Protein AF-A0A947W9F7-F1 (afdb_monomer_lite)

Foldseek 3Di:
DAEDEDEPPDPPCVVVVVVVHPYYHYDYPDPPCPLVVVLCCLQVCLVVVVDQEAEDEDQDLVSLVSLLCSCVPRVHFYEYEFEQEDDDPVDDGGDRNPNVVVSGDHYDYDYPVNCVVVDDD

Structure (mmCIF, N/CA/C/O backbone):
data_AF-A0A947W9F7-F1
#
_entry.id   AF-A0A947W9F7-F1
#
loop_
_atom_site.group_PDB
_atom_site.id
_atom_site.type_symbol
_atom_site.label_atom_id
_atom_site.label_alt_id
_atom_site.label_comp_id
_atom_site.label_asym_id
_atom_site.label_entity_id
_atom_site.label_seq_id
_atom_site.pdbx_PDB_ins_code
_atom_site.Cartn_x
_atom_site.Cartn_y
_atom_site.Cartn_z
_atom_site.occupancy
_atom_site.B_iso_or_equiv
_atom_site.auth_seq_id
_atom_site.auth_comp_id
_atom_site.auth_asym_id
_atom_site.auth_atom_id
_atom_site.pdbx_PDB_model_num
ATOM 1 N N . MET A 1 1 ? 10.934 6.410 -45.570 1.00 63.56 1 MET A N 1
ATOM 2 C CA . MET A 1 1 ? 11.101 6.889 -44.189 1.00 63.56 1 MET A CA 1
ATOM 3 C C . MET A 1 1 ? 10.835 5.729 -43.240 1.00 63.56 1 MET A C 1
ATOM 5 O O . MET A 1 1 ? 9.703 5.254 -43.196 1.00 63.56 1 MET A O 1
ATOM 9 N N . ARG A 1 2 ? 11.866 5.188 -42.583 1.00 72.31 2 ARG A N 1
ATOM 10 C CA . ARG A 1 2 ? 11.749 4.082 -41.616 1.00 72.31 2 ARG A CA 1
ATOM 11 C C . ARG A 1 2 ? 11.596 4.658 -40.214 1.00 72.31 2 ARG A C 1
ATOM 13 O O . ARG A 1 2 ? 12.505 5.312 -39.713 1.00 72.31 2 ARG A O 1
ATOM 20 N N . LYS A 1 3 ? 10.439 4.410 -39.606 1.00 77.06 3 LYS A N 1
ATOM 21 C CA . LYS A 1 3 ? 10.071 4.897 -38.278 1.00 77.06 3 LYS A CA 1
ATOM 22 C C . LYS A 1 3 ? 10.019 3.727 -37.310 1.00 77.06 3 LYS A C 1
ATOM 24 O O . LYS A 1 3 ? 9.385 2.718 -37.615 1.00 77.06 3 LYS A O 1
ATOM 29 N N . ILE A 1 4 ? 10.651 3.872 -36.151 1.00 81.31 4 ILE A N 1
ATOM 30 C CA . ILE A 1 4 ? 10.575 2.888 -35.069 1.00 81.31 4 ILE A CA 1
ATOM 31 C C . ILE A 1 4 ? 10.030 3.547 -33.806 1.00 81.31 4 ILE A C 1
ATOM 33 O O . ILE A 1 4 ? 10.293 4.719 -33.528 1.00 81.31 4 ILE A O 1
ATOM 37 N N . LYS A 1 5 ? 9.248 2.784 -33.049 1.00 79.00 5 LYS A N 1
ATOM 38 C CA . LYS A 1 5 ? 8.673 3.209 -31.780 1.00 79.00 5 LYS A CA 1
ATOM 39 C C . LYS A 1 5 ? 9.339 2.423 -30.661 1.00 79.00 5 LYS A C 1
ATOM 41 O O . LYS A 1 5 ? 9.376 1.199 -30.727 1.00 79.00 5 LYS A O 1
ATOM 46 N N . ILE A 1 6 ? 9.874 3.133 -29.679 1.00 81.06 6 ILE A N 1
ATOM 47 C CA . ILE A 1 6 ? 10.622 2.566 -28.555 1.00 81.06 6 ILE A CA 1
ATOM 48 C C . ILE A 1 6 ? 9.998 3.016 -27.233 1.00 81.06 6 ILE A C 1
ATOM 50 O O . ILE A 1 6 ? 9.339 4.058 -27.188 1.00 81.06 6 ILE A O 1
ATOM 54 N N . ASP A 1 7 ? 10.217 2.246 -26.172 1.00 77.69 7 ASP A N 1
ATOM 55 C CA . ASP A 1 7 ? 9.759 2.552 -24.816 1.00 77.69 7 ASP A CA 1
ATOM 56 C C . ASP A 1 7 ? 10.913 2.510 -23.802 1.00 77.69 7 ASP A C 1
ATOM 58 O O . ASP A 1 7 ? 12.090 2.422 -24.159 1.00 77.69 7 ASP A O 1
ATOM 62 N N . ASP A 1 8 ? 10.546 2.612 -22.528 1.00 74.88 8 ASP A N 1
ATOM 63 C CA . ASP A 1 8 ? 11.371 2.563 -21.324 1.00 74.88 8 ASP A CA 1
ATOM 64 C C . ASP A 1 8 ? 12.392 1.408 -21.298 1.00 74.88 8 ASP A C 1
ATOM 66 O O . ASP A 1 8 ? 13.420 1.529 -20.636 1.00 74.88 8 ASP A O 1
ATOM 70 N N . ARG A 1 9 ? 12.120 0.299 -21.997 1.00 71.44 9 ARG A N 1
ATOM 71 C CA . ARG A 1 9 ? 12.911 -0.943 -21.960 1.00 71.44 9 ARG A CA 1
ATOM 72 C C . ARG A 1 9 ? 14.038 -0.973 -22.989 1.00 71.44 9 ARG A C 1
ATOM 74 O O . ARG A 1 9 ? 14.843 -1.900 -22.991 1.00 71.44 9 ARG A O 1
ATOM 81 N N . VAL A 1 10 ? 14.085 0.002 -23.895 1.00 75.19 10 VAL A N 1
ATOM 82 C CA . VAL A 1 10 ? 15.101 0.060 -24.949 1.00 75.19 10 VAL A CA 1
ATOM 83 C C . VAL A 1 10 ? 16.312 0.850 -24.455 1.00 75.19 10 VAL A C 1
ATOM 85 O O . VAL A 1 10 ? 16.351 2.081 -24.520 1.00 75.19 10 VAL A O 1
ATOM 88 N N . GLU A 1 11 ? 17.332 0.133 -23.992 1.00 64.94 11 GLU A N 1
ATOM 89 C CA . GLU A 1 11 ? 18.640 0.710 -23.674 1.00 64.94 11 GLU A CA 1
ATOM 90 C C . GLU A 1 11 ? 19.443 1.008 -24.954 1.00 64.94 11 GLU A C 1
ATOM 92 O O . GLU A 1 11 ? 19.275 0.363 -25.988 1.00 64.94 11 GLU A O 1
ATOM 97 N N . ASN A 1 12 ? 20.323 2.013 -24.911 1.00 70.69 12 ASN A N 1
ATOM 98 C CA . ASN A 1 12 ? 21.246 2.353 -26.007 1.00 70.69 12 ASN A CA 1
ATOM 99 C C . ASN A 1 12 ? 20.603 2.613 -27.387 1.00 70.69 12 ASN A C 1
ATOM 101 O O . ASN A 1 12 ? 21.246 2.446 -28.423 1.00 70.69 12 ASN A O 1
ATOM 105 N N . PHE A 1 13 ? 19.376 3.148 -27.426 1.00 70.25 13 PHE A N 1
ATOM 106 C CA . PHE A 1 13 ? 18.661 3.476 -28.673 1.00 70.25 13 PHE A CA 1
ATOM 107 C C . PHE A 1 13 ? 19.435 4.386 -29.652 1.00 70.25 13 PHE A C 1
ATOM 109 O O . PHE A 1 13 ? 19.101 4.445 -30.832 1.00 70.25 13 PHE A O 1
ATOM 116 N N . LYS A 1 14 ? 20.485 5.083 -29.194 1.00 67.69 14 LYS A N 1
ATOM 117 C CA . LYS A 1 14 ? 21.399 5.875 -30.038 1.00 67.69 14 LYS A CA 1
ATOM 118 C C . LYS A 1 14 ? 22.114 5.037 -31.105 1.00 67.69 14 LYS A C 1
ATOM 120 O O . LYS A 1 14 ? 22.489 5.580 -32.142 1.00 67.69 14 LYS A O 1
ATOM 125 N N . GLU A 1 15 ? 22.308 3.738 -30.878 1.00 72.75 15 GLU A N 1
ATOM 126 C CA . GLU A 1 15 ? 22.922 2.841 -31.865 1.00 72.75 15 GLU A CA 1
ATOM 127 C C . GLU A 1 15 ? 21.966 2.490 -33.012 1.00 72.75 15 GLU A C 1
ATOM 129 O O . GLU A 1 15 ? 22.417 2.260 -34.135 1.00 72.75 15 GLU A O 1
ATOM 134 N N . LEU A 1 16 ? 20.649 2.557 -32.775 1.00 70.38 16 LEU A N 1
ATOM 135 C CA . LEU A 1 16 ? 19.616 2.297 -33.785 1.00 70.38 16 LEU A CA 1
ATOM 136 C C . LEU A 1 16 ? 19.669 3.308 -34.940 1.00 70.38 16 LEU A C 1
ATOM 138 O O . LEU A 1 16 ? 19.351 2.963 -36.078 1.00 70.38 16 LEU A O 1
ATOM 142 N N . SER A 1 17 ? 20.164 4.524 -34.689 1.00 65.44 17 SER A N 1
ATOM 143 C CA . SER A 1 17 ? 20.384 5.539 -35.725 1.00 65.44 17 SER A CA 1
ATOM 144 C C . SER A 1 17 ? 21.369 5.082 -36.810 1.00 65.44 17 SER A C 1
ATOM 146 O O . SER A 1 17 ? 21.287 5.540 -37.948 1.00 65.44 17 SER A O 1
ATOM 148 N N . ARG A 1 18 ? 22.288 4.152 -36.500 1.00 71.75 18 ARG A N 1
ATOM 149 C CA . ARG A 1 18 ? 23.269 3.618 -37.464 1.00 71.75 18 ARG A CA 1
ATOM 150 C C . ARG A 1 18 ? 22.661 2.634 -38.470 1.00 71.75 18 ARG A C 1
ATOM 152 O O . ARG A 1 18 ? 23.313 2.303 -39.453 1.00 71.75 18 ARG A O 1
ATOM 159 N N . LEU A 1 19 ? 21.421 2.188 -38.257 1.00 75.38 19 LEU A N 1
ATOM 160 C CA . LEU A 1 19 ? 20.727 1.209 -39.104 1.00 75.38 19 LEU A CA 1
ATOM 161 C C . LEU A 1 19 ? 19.869 1.851 -40.213 1.00 75.38 19 LEU A C 1
ATOM 163 O O . LEU A 1 19 ? 19.058 1.169 -40.844 1.00 75.38 19 LEU A O 1
ATOM 167 N N . GLY A 1 20 ? 20.025 3.156 -40.462 1.00 74.62 20 GLY A N 1
ATOM 168 C CA . GLY A 1 20 ? 19.223 3.881 -41.456 1.00 74.62 20 GLY A CA 1
ATOM 1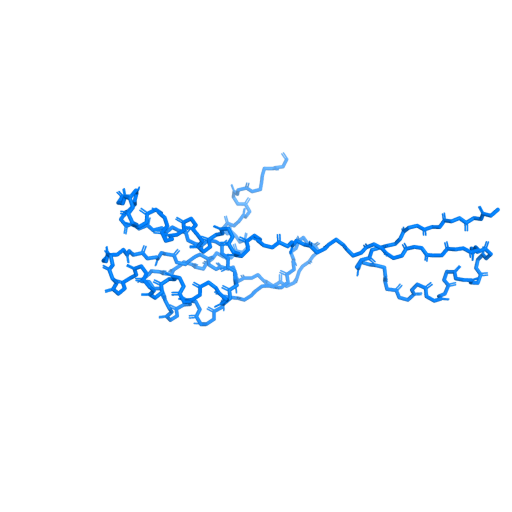69 C C . GLY A 1 20 ? 17.768 4.072 -41.017 1.00 74.62 20 GLY A C 1
ATOM 170 O O . GLY A 1 20 ? 16.850 3.964 -41.830 1.00 74.62 20 GLY A O 1
ATOM 171 N N . ILE A 1 21 ? 17.557 4.276 -39.714 1.00 79.19 21 ILE A N 1
ATOM 172 C CA . ILE A 1 21 ? 16.264 4.644 -39.135 1.00 79.19 21 ILE A CA 1
ATOM 173 C C . ILE A 1 21 ? 16.174 6.169 -39.145 1.00 79.19 21 ILE A C 1
ATOM 175 O O . ILE A 1 21 ? 16.993 6.846 -38.528 1.00 79.19 21 ILE A O 1
ATOM 179 N N . ASP A 1 22 ? 15.177 6.688 -39.855 1.00 76.62 22 ASP A N 1
ATOM 180 C CA . ASP A 1 22 ? 15.015 8.125 -40.097 1.00 76.62 22 ASP A CA 1
ATOM 181 C C . ASP A 1 22 ? 14.355 8.837 -38.906 1.00 76.62 22 ASP A C 1
ATOM 183 O O . ASP A 1 22 ? 14.564 10.028 -38.691 1.00 76.62 22 ASP A O 1
ATOM 187 N N . GLU A 1 23 ? 13.545 8.114 -38.123 1.00 77.38 23 GLU A N 1
ATOM 188 C CA . GLU A 1 23 ? 12.801 8.672 -36.995 1.00 77.38 23 GLU A CA 1
ATOM 189 C C . GLU A 1 23 ? 12.651 7.644 -35.861 1.00 77.38 23 GLU A C 1
ATOM 191 O O . GLU A 1 23 ? 12.126 6.542 -36.056 1.00 77.38 23 GLU A O 1
ATOM 196 N N . ILE A 1 24 ? 13.079 8.026 -34.654 1.00 77.56 24 ILE A N 1
ATOM 197 C CA . ILE A 1 24 ? 12.882 7.264 -33.416 1.00 77.56 24 ILE A CA 1
ATOM 198 C C . ILE A 1 24 ? 11.829 7.992 -32.578 1.00 77.56 24 ILE A C 1
ATOM 200 O O . ILE A 1 24 ? 12.055 9.116 -32.134 1.00 77.56 24 ILE A O 1
ATOM 204 N N . VAL A 1 25 ? 10.687 7.347 -32.335 1.00 76.94 25 VAL A N 1
ATOM 205 C CA . VAL A 1 25 ? 9.640 7.876 -31.450 1.00 76.94 25 VAL A CA 1
ATOM 206 C C . VAL A 1 25 ? 9.706 7.174 -30.106 1.00 76.94 25 VAL A C 1
ATOM 208 O O . VAL A 1 25 ? 9.411 5.985 -30.003 1.00 76.94 25 VAL A O 1
ATOM 211 N N . TYR A 1 26 ? 1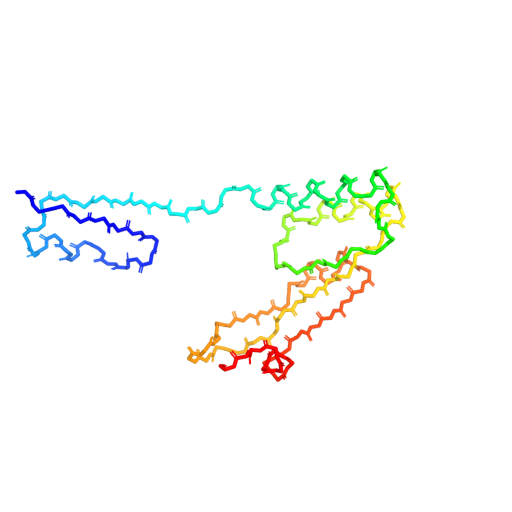0.065 7.931 -29.072 1.00 73.56 26 TYR A N 1
ATOM 212 C CA . TYR A 1 26 ? 10.061 7.466 -27.691 1.00 73.56 26 TYR A CA 1
ATOM 213 C C . TYR A 1 26 ? 8.670 7.644 -27.080 1.00 73.56 26 TYR A C 1
ATOM 215 O O . TYR A 1 26 ? 8.186 8.770 -26.943 1.00 73.56 26 TYR A O 1
ATOM 223 N N . GLN A 1 27 ? 8.021 6.540 -26.712 1.00 66.44 27 GLN A N 1
ATOM 224 C CA . GLN A 1 27 ? 6.784 6.564 -25.945 1.00 66.44 27 GLN A CA 1
ATOM 225 C C . GLN A 1 27 ? 7.029 5.941 -24.576 1.00 66.44 27 GLN A C 1
ATOM 227 O O . GLN A 1 27 ? 7.158 4.730 -24.453 1.00 66.44 27 GLN A O 1
ATOM 232 N N . ARG A 1 28 ? 7.039 6.785 -23.545 1.00 63.12 28 ARG A N 1
ATOM 233 C CA . ARG A 1 28 ? 7.126 6.335 -22.159 1.00 63.12 28 ARG A CA 1
ATOM 234 C C . ARG A 1 28 ? 5.770 5.816 -21.695 1.00 63.12 28 ARG A C 1
ATOM 236 O O . ARG A 1 28 ? 4.833 6.611 -21.563 1.00 63.12 28 ARG A O 1
ATOM 243 N N . SER A 1 29 ? 5.651 4.522 -21.427 1.00 60.78 29 SER A N 1
ATOM 244 C CA . SER A 1 29 ? 4.463 3.968 -20.774 1.00 60.78 29 SER A CA 1
ATOM 245 C C . SER A 1 29 ? 4.624 4.130 -19.268 1.00 60.78 29 SER A C 1
ATOM 247 O O . SER A 1 29 ? 5.055 3.222 -18.569 1.00 60.78 29 SER A O 1
ATOM 249 N N . ARG A 1 30 ? 4.316 5.323 -18.756 1.00 59.97 30 ARG A N 1
ATOM 250 C CA . ARG A 1 30 ? 4.237 5.541 -17.310 1.00 59.97 30 ARG A CA 1
ATOM 251 C C . ARG A 1 30 ? 2.827 5.178 -16.857 1.00 59.97 30 ARG A C 1
ATOM 253 O O . ARG A 1 30 ? 1.884 5.845 -17.285 1.00 59.97 30 ARG A O 1
ATOM 260 N N . GLU A 1 31 ? 2.679 4.182 -15.986 1.00 61.88 31 GLU A N 1
ATOM 261 C CA . GLU A 1 31 ? 1.468 4.069 -15.168 1.00 61.88 31 GLU A CA 1
ATOM 262 C C . GLU A 1 31 ? 1.313 5.383 -14.398 1.00 61.88 31 GLU A C 1
ATOM 264 O O . GLU A 1 31 ? 2.165 5.766 -13.595 1.00 61.88 31 GLU A O 1
ATOM 269 N N . LYS A 1 32 ? 0.278 6.154 -14.731 1.00 69.19 32 LYS A N 1
ATOM 270 C CA . LYS A 1 32 ? -0.027 7.420 -14.065 1.00 69.19 32 LYS A CA 1
ATOM 271 C C . LYS A 1 32 ? -1.229 7.205 -13.160 1.00 69.19 32 LYS A C 1
ATOM 273 O O . LYS A 1 32 ? -2.313 6.933 -13.663 1.00 69.19 32 LYS A O 1
ATOM 278 N N . GLY A 1 33 ? -1.041 7.419 -11.860 1.00 77.25 33 GLY A N 1
ATOM 279 C CA . GLY A 1 33 ? -2.131 7.613 -10.905 1.00 77.25 33 GLY A CA 1
ATOM 280 C C . GLY A 1 33 ? -2.706 6.348 -10.272 1.00 77.25 33 GLY A C 1
ATOM 281 O O . GLY A 1 33 ? -3.734 6.450 -9.613 1.00 77.25 33 GLY A O 1
ATOM 282 N N . ILE A 1 34 ? -2.092 5.175 -10.446 1.00 87.56 34 ILE A N 1
ATOM 283 C CA . ILE A 1 34 ? -2.547 3.949 -9.764 1.00 87.56 34 ILE A CA 1
ATOM 284 C C . ILE A 1 34 ? -2.295 4.043 -8.257 1.00 87.56 34 ILE A C 1
ATOM 286 O O . ILE A 1 34 ? -3.172 3.703 -7.472 1.00 87.56 34 ILE A O 1
ATOM 290 N N . ASP A 1 35 ? -1.145 4.581 -7.861 1.00 90.00 35 ASP A N 1
ATOM 291 C CA . ASP A 1 35 ? -0.822 5.001 -6.494 1.00 90.00 35 ASP A CA 1
ATOM 292 C C . ASP A 1 35 ? -1.929 5.886 -5.895 1.00 90.00 35 ASP A C 1
ATOM 294 O O . ASP A 1 35 ? -2.446 5.616 -4.809 1.00 90.00 35 ASP A O 1
ATOM 298 N N . VAL A 1 36 ? -2.372 6.890 -6.657 1.00 93.81 36 VAL A N 1
ATOM 299 C CA . VAL A 1 36 ? -3.469 7.786 -6.270 1.00 93.81 36 VAL A CA 1
ATOM 300 C C . VAL A 1 36 ? -4.792 7.030 -6.142 1.00 93.81 36 VAL A C 1
ATOM 302 O O . VAL A 1 36 ? -5.515 7.236 -5.169 1.00 93.81 36 VAL A O 1
ATOM 305 N N . MET A 1 37 ? -5.116 6.146 -7.087 1.00 94.94 37 MET A N 1
ATOM 306 C CA . MET A 1 37 ? -6.340 5.342 -7.033 1.00 94.94 37 MET A CA 1
ATOM 307 C C . MET A 1 37 ? -6.361 4.421 -5.809 1.00 94.94 37 MET A C 1
ATOM 309 O O . MET A 1 37 ? -7.357 4.400 -5.092 1.00 94.94 37 MET A O 1
ATOM 313 N N . ILE A 1 38 ? -5.253 3.734 -5.513 1.00 96.81 38 ILE A N 1
ATOM 314 C CA . ILE A 1 38 ? -5.131 2.865 -4.335 1.00 96.81 38 ILE A CA 1
ATOM 315 C C . ILE A 1 38 ? -5.317 3.679 -3.049 1.00 96.81 38 ILE A C 1
ATOM 317 O O . ILE A 1 38 ? -6.077 3.276 -2.169 1.00 96.81 38 ILE A O 1
ATOM 321 N N . ALA A 1 39 ? -4.667 4.842 -2.937 1.00 97.75 39 ALA A N 1
ATOM 322 C CA . ALA A 1 39 ? -4.829 5.721 -1.780 1.00 97.75 39 ALA A CA 1
ATOM 323 C C . ALA A 1 39 ? -6.290 6.173 -1.598 1.00 97.75 39 ALA A C 1
ATOM 325 O O . ALA A 1 39 ? -6.812 6.142 -0.480 1.00 97.75 39 ALA A O 1
ATOM 326 N N . ILE A 1 40 ? -6.965 6.550 -2.692 1.00 97.94 40 ILE A N 1
ATOM 327 C CA . ILE A 1 40 ? -8.386 6.920 -2.680 1.00 97.94 40 ILE A CA 1
ATOM 328 C C . ILE A 1 40 ? -9.248 5.739 -2.234 1.00 97.94 40 ILE A C 1
ATOM 330 O O . ILE A 1 40 ? -10.130 5.938 -1.405 1.00 97.94 40 ILE A O 1
ATOM 334 N N . ASP A 1 41 ? -8.999 4.526 -2.723 1.00 97.88 41 ASP A N 1
ATOM 335 C CA . ASP A 1 41 ? -9.799 3.348 -2.376 1.00 97.88 41 ASP A CA 1
ATOM 336 C C . ASP A 1 41 ? -9.641 2.938 -0.909 1.00 97.88 41 ASP A C 1
ATOM 338 O O . ASP A 1 41 ? -10.643 2.641 -0.250 1.00 97.88 41 ASP A O 1
ATOM 342 N N . ILE A 1 42 ? -8.420 3.004 -0.364 1.00 98.25 42 ILE A N 1
ATOM 343 C CA . ILE A 1 42 ? -8.158 2.812 1.071 1.00 98.25 42 ILE A CA 1
ATOM 344 C C . ILE A 1 42 ? -9.010 3.805 1.878 1.00 98.25 42 ILE A C 1
ATOM 346 O O . ILE A 1 42 ? -9.806 3.418 2.735 1.00 98.25 42 ILE A O 1
ATOM 350 N N . ILE A 1 43 ? -8.919 5.097 1.561 1.00 98.56 43 ILE A N 1
ATOM 351 C CA . ILE A 1 43 ? -9.627 6.147 2.305 1.00 98.56 43 ILE A CA 1
ATOM 352 C C . ILE A 1 43 ? -11.148 6.030 2.139 1.00 98.56 43 ILE A C 1
ATOM 354 O O . ILE A 1 43 ? -11.892 6.079 3.118 1.00 98.56 43 ILE A O 1
ATOM 358 N N . ASN A 1 44 ? -11.630 5.850 0.912 1.00 98.56 44 ASN A N 1
ATOM 359 C CA . ASN A 1 44 ? -13.050 5.752 0.599 1.00 98.56 44 ASN A CA 1
ATOM 360 C C . ASN A 1 44 ? -13.681 4.500 1.225 1.00 98.56 44 ASN A C 1
ATOM 362 O O . ASN A 1 44 ? -14.812 4.548 1.715 1.00 98.56 44 ASN A O 1
ATOM 366 N N . GLY A 1 45 ? -12.956 3.381 1.250 1.00 98.50 45 GLY A N 1
ATOM 367 C CA . GLY A 1 45 ? -13.379 2.173 1.948 1.00 98.50 45 GLY A CA 1
ATOM 368 C C . GLY A 1 45 ? -13.487 2.390 3.457 1.00 98.50 45 GLY A C 1
ATOM 369 O O . GLY A 1 45 ? -14.482 1.975 4.050 1.00 98.50 45 GLY A O 1
ATOM 370 N N . ALA A 1 46 ? -12.535 3.103 4.066 1.00 98.38 46 ALA A N 1
ATOM 371 C CA . ALA A 1 46 ? -12.585 3.447 5.485 1.00 98.38 46 ALA A CA 1
ATOM 372 C C . ALA A 1 46 ? -13.769 4.369 5.817 1.00 98.38 46 ALA A C 1
ATOM 374 O O . ALA A 1 46 ? -14.540 4.063 6.727 1.00 98.38 46 ALA A O 1
ATOM 375 N N . LEU A 1 47 ? -13.951 5.443 5.039 1.00 98.19 47 LEU A N 1
ATOM 376 C CA . LEU A 1 47 ? -15.041 6.418 5.181 1.00 98.19 47 LEU A CA 1
ATOM 377 C C . LEU A 1 47 ? -16.423 5.763 5.133 1.00 98.19 47 LEU A C 1
ATOM 379 O O . LEU A 1 47 ? -17.298 6.089 5.929 1.00 98.19 47 LEU A O 1
ATOM 383 N N . ASN A 1 48 ? -16.609 4.824 4.206 1.00 98.25 48 ASN A N 1
ATOM 384 C CA . ASN A 1 48 ? -17.872 4.110 4.025 1.00 98.25 48 ASN A CA 1
ATOM 385 C C . ASN A 1 48 ? -17.953 2.814 4.847 1.00 98.25 48 ASN A C 1
ATOM 387 O O . ASN A 1 48 ? -18.835 1.995 4.599 1.00 98.25 48 ASN A O 1
ATOM 391 N N . ASN A 1 49 ? -17.026 2.604 5.787 1.00 97.75 49 ASN A N 1
ATOM 392 C CA . ASN A 1 49 ? -16.970 1.427 6.650 1.00 97.75 49 ASN A CA 1
ATOM 393 C C . ASN A 1 49 ? -17.023 0.084 5.885 1.00 97.75 49 ASN A C 1
ATOM 395 O O . ASN A 1 49 ? -17.659 -0.868 6.327 1.00 97.75 49 ASN A O 1
ATOM 399 N N . LYS A 1 50 ? -16.374 0.004 4.716 1.00 98.44 50 LYS A N 1
ATOM 400 C CA . LYS A 1 50 ? -16.418 -1.167 3.819 1.00 98.44 50 LYS A CA 1
ATOM 401 C C . LYS A 1 50 ? -15.481 -2.303 4.223 1.00 98.44 50 LYS A C 1
ATOM 403 O O . LYS A 1 50 ? -15.599 -3.400 3.689 1.00 98.44 50 LYS A O 1
ATOM 408 N N . TYR A 1 51 ? -14.533 -2.037 5.114 1.00 98.38 51 TYR A N 1
ATOM 409 C CA . TYR A 1 51 ? -13.577 -3.024 5.598 1.00 98.38 51 TYR A CA 1
ATOM 410 C C . TYR A 1 51 ? -13.176 -2.715 7.037 1.00 98.38 51 TYR A C 1
ATOM 412 O O . TYR A 1 51 ? -13.202 -1.558 7.452 1.00 98.38 51 TYR A O 1
ATOM 420 N N . ASP A 1 52 ? -12.754 -3.736 7.777 1.00 98.19 52 ASP A N 1
ATOM 421 C CA . ASP A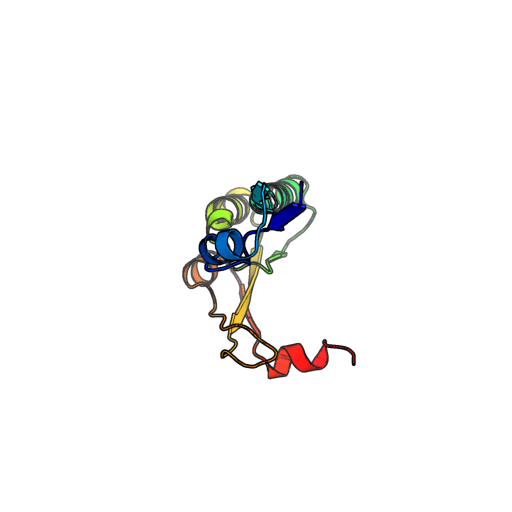 1 52 ? -12.086 -3.579 9.076 1.00 98.19 52 ASP A CA 1
ATOM 422 C C . ASP A 1 52 ? -10.566 -3.642 8.928 1.00 98.19 52 ASP A C 1
ATOM 424 O O . ASP A 1 52 ? -9.835 -2.883 9.565 1.00 98.19 52 ASP A O 1
ATOM 428 N N . THR A 1 53 ? -10.100 -4.521 8.036 1.00 98.25 53 THR A N 1
ATOM 429 C CA . THR A 1 53 ? -8.695 -4.663 7.644 1.00 98.25 53 THR A CA 1
ATOM 430 C C . THR A 1 53 ? -8.582 -4.641 6.123 1.00 98.25 53 THR A C 1
ATOM 432 O O . THR A 1 53 ? -9.287 -5.397 5.458 1.00 98.25 53 THR A O 1
ATOM 435 N N . ALA A 1 54 ? -7.714 -3.791 5.571 1.00 98.00 54 ALA A N 1
ATOM 436 C CA . ALA A 1 54 ? -7.352 -3.846 4.155 1.00 98.00 54 ALA A CA 1
ATOM 437 C C . ALA A 1 54 ? -6.011 -4.563 3.981 1.00 98.00 54 ALA A C 1
ATOM 439 O O . ALA A 1 54 ? -5.078 -4.344 4.753 1.00 98.00 54 ALA A O 1
ATOM 440 N N . ILE A 1 55 ? -5.919 -5.404 2.954 1.00 97.94 55 ILE A N 1
ATOM 441 C CA . ILE A 1 55 ? -4.688 -6.103 2.585 1.00 97.94 55 ILE A CA 1
ATOM 442 C C . ILE A 1 55 ? -4.013 -5.298 1.475 1.00 97.94 55 ILE A C 1
ATOM 444 O O . ILE A 1 55 ? -4.581 -5.116 0.399 1.00 97.94 55 ILE A O 1
ATOM 448 N N . LEU A 1 56 ? -2.805 -4.812 1.740 1.00 97.25 56 LEU A N 1
ATOM 449 C CA . LEU A 1 56 ? -2.024 -4.001 0.820 1.00 97.25 56 LEU A CA 1
ATOM 450 C C . LEU A 1 56 ? -0.891 -4.825 0.201 1.00 97.25 56 LEU A C 1
ATOM 452 O O . LEU A 1 56 ? 0.113 -5.109 0.856 1.00 97.25 56 LEU A O 1
ATOM 456 N N . LEU A 1 57 ? -1.035 -5.146 -1.087 1.00 94.75 57 LEU A N 1
ATOM 457 C CA . LEU A 1 57 ? 0.039 -5.670 -1.933 1.00 94.75 57 LEU A CA 1
ATOM 458 C C . LEU A 1 57 ? 0.645 -4.517 -2.741 1.00 94.75 57 LEU A C 1
ATOM 460 O O . LEU A 1 57 ? 0.235 -4.249 -3.865 1.00 94.75 57 LEU A O 1
ATOM 464 N N . SER A 1 58 ? 1.604 -3.807 -2.156 1.00 92.94 58 SER A N 1
ATOM 465 C CA . SER A 1 58 ? 2.389 -2.788 -2.858 1.00 92.94 58 SER A CA 1
ATOM 466 C C . SER A 1 58 ? 3.663 -2.489 -2.082 1.00 92.94 58 SER A C 1
ATOM 468 O O . SER A 1 58 ? 3.638 -2.465 -0.858 1.00 92.94 58 SER A O 1
ATOM 470 N N . SER A 1 59 ? 4.766 -2.222 -2.777 1.00 91.81 59 SER A N 1
ATOM 471 C CA . SER A 1 59 ? 6.013 -1.753 -2.155 1.00 91.81 59 SER A CA 1
ATOM 472 C C . SER A 1 59 ? 6.138 -0.223 -2.140 1.00 91.81 59 SER A C 1
ATOM 474 O O . SER A 1 59 ? 7.162 0.287 -1.678 1.00 91.81 59 SER A O 1
ATOM 476 N N . ASP A 1 60 ? 5.114 0.495 -2.619 1.00 93.31 60 ASP A N 1
ATOM 477 C CA . ASP A 1 60 ? 5.098 1.951 -2.754 1.00 93.31 60 ASP A CA 1
ATOM 478 C C . ASP A 1 60 ? 4.916 2.656 -1.401 1.00 93.31 60 ASP A C 1
ATOM 480 O O . ASP A 1 60 ? 3.898 2.519 -0.716 1.00 93.31 60 ASP A O 1
ATOM 484 N N . THR A 1 61 ? 5.925 3.430 -1.005 1.00 95.94 61 THR A N 1
ATOM 485 C CA . THR A 1 61 ? 5.903 4.189 0.248 1.00 95.94 61 THR A CA 1
ATOM 486 C C . THR A 1 61 ? 5.025 5.429 0.206 1.00 95.94 61 THR A C 1
ATOM 488 O O . THR A 1 61 ? 4.724 5.971 1.271 1.00 95.94 61 THR A O 1
ATOM 491 N N . ASP A 1 62 ? 4.603 5.876 -0.975 1.00 95.50 62 ASP A N 1
ATOM 492 C CA . ASP A 1 62 ? 3.768 7.068 -1.121 1.00 95.50 62 ASP A CA 1
ATOM 493 C C . ASP A 1 62 ? 2.329 6.822 -0.633 1.00 95.50 62 ASP A C 1
ATOM 495 O O . ASP A 1 62 ? 1.585 7.768 -0.384 1.00 95.50 62 ASP A O 1
ATOM 499 N N . LEU A 1 63 ? 1.965 5.561 -0.366 1.00 97.44 63 LEU A N 1
ATOM 500 C CA . LEU A 1 63 ? 0.698 5.171 0.261 1.00 97.44 63 LEU A CA 1
ATOM 501 C C . LEU A 1 63 ? 0.675 5.360 1.788 1.00 97.44 63 LEU A C 1
ATOM 503 O O . LEU A 1 63 ? -0.401 5.347 2.389 1.00 97.44 63 LEU A O 1
ATOM 507 N N . VAL A 1 64 ? 1.831 5.557 2.436 1.00 98.12 64 VAL A N 1
ATOM 508 C CA . VAL A 1 64 ? 1.935 5.697 3.904 1.00 98.12 64 VAL A CA 1
ATOM 509 C C . VAL A 1 64 ? 1.013 6.783 4.477 1.00 98.12 64 VAL A C 1
ATOM 511 O O . VAL A 1 64 ? 0.325 6.492 5.452 1.00 98.12 64 VAL A O 1
ATOM 514 N N . PRO A 1 65 ? 0.894 7.990 3.887 1.00 98.31 65 PRO A N 1
ATOM 515 C CA . PRO A 1 65 ? -0.038 8.999 4.387 1.00 98.31 65 PRO A CA 1
ATOM 516 C C . PRO A 1 65 ? -1.503 8.533 4.400 1.00 98.31 65 PRO A C 1
ATOM 518 O O . PRO A 1 65 ? -2.233 8.852 5.336 1.00 98.31 65 PRO A O 1
ATOM 521 N N . ALA A 1 66 ? -1.940 7.763 3.397 1.00 98.31 66 ALA A N 1
ATOM 522 C CA . ALA A 1 66 ? -3.300 7.220 3.351 1.00 98.31 66 ALA A CA 1
ATOM 523 C C . ALA A 1 66 ? -3.509 6.133 4.417 1.00 98.31 66 ALA A C 1
ATOM 525 O O . ALA A 1 66 ? -4.545 6.111 5.082 1.00 98.31 66 ALA A O 1
ATOM 526 N N . ILE A 1 67 ? -2.503 5.276 4.617 1.00 98.44 67 ILE A N 1
ATOM 527 C CA . ILE A 1 67 ? -2.479 4.257 5.674 1.00 98.44 67 ILE A CA 1
ATOM 528 C C . ILE A 1 67 ? -2.599 4.913 7.055 1.00 98.44 67 ILE A C 1
ATOM 530 O O . ILE A 1 67 ? -3.506 4.582 7.820 1.00 98.44 67 ILE A O 1
ATOM 534 N N . ASP A 1 68 ? -1.732 5.880 7.360 1.00 98.38 68 ASP A N 1
ATOM 535 C CA . ASP A 1 68 ? -1.739 6.586 8.642 1.00 98.38 68 ASP A CA 1
ATOM 536 C C . ASP A 1 68 ? -3.073 7.310 8.862 1.00 98.38 68 ASP A C 1
ATOM 538 O O . ASP A 1 68 ? -3.627 7.284 9.962 1.00 98.38 68 ASP A O 1
ATOM 542 N N . PHE A 1 69 ? -3.638 7.913 7.811 1.00 98.56 69 PHE A N 1
ATOM 543 C CA . PHE A 1 69 ? -4.930 8.585 7.887 1.00 98.56 69 PHE A CA 1
ATOM 544 C C . PHE A 1 69 ? -6.055 7.632 8.310 1.00 98.56 69 PHE A C 1
ATOM 546 O O . PHE A 1 69 ? -6.793 7.947 9.247 1.00 98.56 69 PHE A O 1
ATOM 553 N N . VAL A 1 70 ? -6.192 6.463 7.675 1.00 98.50 70 VAL A N 1
ATOM 554 C CA . VAL A 1 70 ? -7.291 5.536 8.004 1.00 98.50 70 VAL A CA 1
ATOM 555 C C . VAL A 1 70 ? -7.104 4.847 9.353 1.00 98.50 70 VAL A C 1
ATOM 557 O O . VAL A 1 70 ? -8.085 4.644 10.074 1.00 98.50 70 VAL A O 1
ATOM 560 N N . ARG A 1 71 ? -5.857 4.549 9.736 1.00 97.88 71 ARG A N 1
ATOM 561 C CA . ARG A 1 71 ? -5.531 3.963 11.043 1.00 97.88 71 ARG A CA 1
ATOM 562 C C . ARG A 1 71 ? -5.863 4.926 12.177 1.00 97.88 71 ARG A C 1
ATOM 564 O O . ARG A 1 71 ? -6.588 4.563 13.100 1.00 97.88 71 ARG A O 1
ATOM 571 N N . ASN A 1 72 ? -5.403 6.171 12.064 1.00 97.75 72 ASN A N 1
ATOM 572 C CA . ASN A 1 72 ? -5.538 7.163 13.130 1.00 97.75 72 ASN A CA 1
ATOM 573 C C . ASN A 1 72 ? -6.957 7.736 13.255 1.00 97.75 72 ASN A C 1
ATOM 575 O O . ASN A 1 72 ? -7.367 8.081 14.359 1.00 97.75 72 ASN A O 1
ATOM 579 N N . ASN A 1 73 ? -7.709 7.848 12.152 1.00 98.06 73 ASN A N 1
ATOM 580 C CA . ASN A 1 73 ? -9.003 8.545 12.154 1.00 98.06 73 ASN A CA 1
ATOM 581 C C . ASN A 1 73 ? -10.222 7.614 12.065 1.00 98.06 73 ASN A C 1
ATOM 583 O O . ASN A 1 73 ? -11.312 8.012 12.466 1.00 98.06 73 ASN A O 1
ATOM 587 N N . TYR A 1 74 ? -10.064 6.390 11.551 1.00 97.62 74 TYR A N 1
ATOM 588 C CA . TYR A 1 74 ? -11.191 5.485 11.269 1.00 97.62 74 TYR A CA 1
ATOM 589 C C . TYR A 1 74 ? -11.056 4.117 11.943 1.00 97.62 74 TYR A C 1
ATOM 591 O O . TYR A 1 74 ? -11.868 3.228 11.681 1.00 97.62 74 TYR A O 1
ATOM 599 N N . ASN A 1 75 ? -10.047 3.940 12.808 1.00 96.50 75 ASN A N 1
ATOM 600 C CA . ASN A 1 75 ? -9.757 2.686 13.511 1.00 96.50 75 ASN A CA 1
ATOM 601 C C . ASN A 1 75 ? -9.687 1.476 12.556 1.00 96.50 75 ASN A C 1
ATOM 603 O O . ASN A 1 75 ? -10.126 0.371 12.883 1.00 96.50 75 ASN A O 1
ATOM 607 N N . LYS A 1 76 ? -9.188 1.706 11.336 1.00 98.38 76 LYS A N 1
ATOM 608 C CA . LYS A 1 76 ? -8.999 0.667 10.322 1.00 98.38 76 LYS A CA 1
ATOM 609 C C . LYS A 1 76 ? -7.611 0.075 10.425 1.00 98.38 76 LYS A C 1
ATOM 611 O O . LYS A 1 76 ? -6.666 0.788 10.737 1.00 98.38 76 LYS A O 1
ATOM 616 N N . ARG A 1 77 ? -7.493 -1.216 10.130 1.00 98.44 77 ARG A N 1
ATOM 617 C CA . ARG A 1 77 ? -6.206 -1.915 10.100 1.00 98.44 77 ARG A CA 1
ATOM 618 C C . ARG A 1 77 ? -5.715 -2.092 8.673 1.00 98.44 77 ARG A C 1
ATOM 620 O O . ARG A 1 77 ? -6.522 -2.243 7.756 1.00 98.44 77 ARG A O 1
ATOM 627 N N . ILE A 1 78 ? -4.402 -2.122 8.496 1.00 98.44 78 ILE A N 1
ATOM 628 C CA . ILE A 1 78 ? -3.754 -2.462 7.229 1.00 98.44 78 ILE A CA 1
ATOM 629 C C . ILE A 1 78 ? -2.811 -3.651 7.449 1.00 98.44 78 ILE A C 1
ATOM 631 O O . ILE A 1 78 ? -1.938 -3.599 8.316 1.00 98.44 78 ILE A O 1
ATOM 635 N N . GLU A 1 79 ? -2.972 -4.705 6.648 1.00 98.38 79 GLU A N 1
ATOM 636 C CA . GLU A 1 79 ? -2.008 -5.803 6.517 1.00 98.38 79 GLU A CA 1
ATOM 637 C C . GLU A 1 79 ? -1.134 -5.557 5.286 1.00 98.38 79 GLU A C 1
ATOM 639 O O . GLU A 1 79 ? -1.630 -5.513 4.163 1.00 98.38 79 GLU A O 1
ATOM 644 N N . TYR A 1 80 ? 0.170 -5.392 5.486 1.00 98.19 80 TYR A N 1
ATOM 645 C CA . TYR A 1 80 ? 1.136 -5.287 4.401 1.00 98.19 80 TYR A CA 1
ATOM 646 C C . TYR A 1 80 ? 1.593 -6.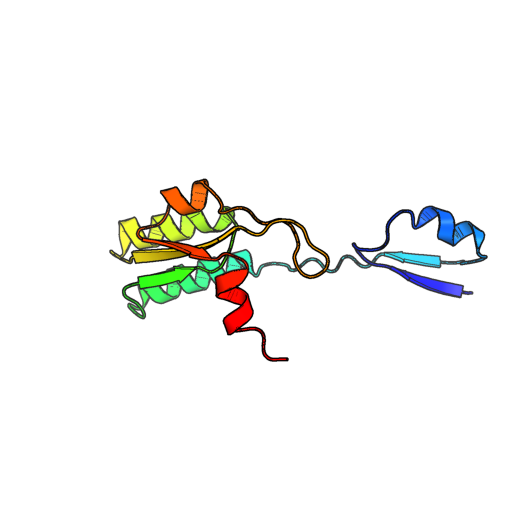674 3.952 1.00 98.19 80 TYR A C 1
ATOM 648 O O . TYR A 1 80 ? 2.102 -7.456 4.757 1.00 98.19 80 TYR A O 1
ATOM 656 N N . ILE A 1 81 ? 1.484 -6.947 2.652 1.00 97.00 81 ILE A N 1
ATOM 657 C CA . ILE A 1 81 ? 2.090 -8.119 2.023 1.00 97.00 81 ILE A CA 1
ATOM 658 C C . ILE A 1 81 ? 3.262 -7.661 1.155 1.00 97.00 81 ILE A C 1
ATOM 660 O O . ILE A 1 81 ? 3.082 -7.047 0.103 1.00 97.00 81 ILE A O 1
ATOM 664 N N . GLY A 1 82 ? 4.475 -7.954 1.622 1.00 95.12 82 GLY A N 1
ATOM 665 C CA . GLY A 1 82 ? 5.723 -7.694 0.908 1.00 95.12 82 GLY A CA 1
ATOM 666 C C . GLY A 1 82 ? 6.306 -8.956 0.282 1.00 95.12 82 GLY A C 1
ATOM 667 O O . GLY A 1 82 ? 5.983 -10.070 0.688 1.00 95.12 82 GLY A O 1
ATOM 668 N N . PHE A 1 83 ? 7.224 -8.785 -0.666 1.00 94.62 83 PHE A N 1
ATOM 669 C CA . PHE A 1 83 ? 7.915 -9.895 -1.324 1.00 94.62 83 PHE A CA 1
ATOM 670 C C . PHE A 1 83 ? 9.413 -9.840 -1.037 1.00 94.62 83 PHE A C 1
ATOM 672 O O . PHE A 1 83 ? 10.040 -8.785 -1.165 1.00 94.62 83 PHE A O 1
ATOM 679 N N . SER A 1 84 ? 9.994 -10.983 -0.685 1.00 94.25 84 SER A N 1
ATOM 680 C CA . SER A 1 84 ? 11.437 -11.158 -0.520 1.00 94.25 84 SER A CA 1
ATOM 681 C C . SER A 1 84 ? 11.930 -12.217 -1.497 1.00 94.25 84 SER A C 1
ATOM 683 O O . SER A 1 84 ? 11.917 -13.410 -1.189 1.00 94.25 84 SER A O 1
ATOM 685 N N . MET A 1 85 ? 12.355 -11.781 -2.680 1.00 92.62 85 MET A N 1
ATOM 686 C CA . MET A 1 85 ? 12.769 -12.662 -3.769 1.00 92.62 85 MET A CA 1
ATOM 687 C C . MET A 1 85 ? 14.203 -12.345 -4.184 1.00 92.62 85 MET A C 1
ATOM 689 O O . MET A 1 85 ? 14.525 -11.175 -4.393 1.00 92.62 85 MET A O 1
ATOM 693 N N . PRO A 1 86 ? 15.084 -13.353 -4.302 1.00 92.38 86 PRO A N 1
ATOM 694 C CA . PRO A 1 86 ? 16.365 -13.164 -4.961 1.00 92.38 86 PRO A CA 1
ATOM 695 C C . PRO A 1 86 ? 16.155 -13.007 -6.471 1.00 92.38 86 PRO A C 1
ATOM 697 O O . PRO A 1 86 ? 15.201 -13.549 -7.030 1.00 92.38 86 PRO A O 1
ATOM 700 N N . LYS A 1 87 ? 17.089 -12.325 -7.141 1.00 92.75 87 LYS A N 1
ATOM 701 C CA . LYS A 1 87 ? 17.104 -12.289 -8.605 1.00 92.75 87 LYS A CA 1
ATOM 702 C C . LYS A 1 87 ? 17.337 -13.693 -9.170 1.00 92.75 87 LYS A C 1
ATOM 704 O O . LYS A 1 87 ? 18.292 -14.366 -8.784 1.00 92.75 87 LYS A O 1
ATOM 709 N N . THR A 1 88 ? 16.480 -14.108 -10.092 1.00 89.12 88 THR A N 1
ATOM 710 C CA . THR A 1 88 ? 16.558 -15.357 -10.866 1.00 89.12 88 THR A CA 1
ATOM 711 C C . THR A 1 88 ? 16.157 -15.073 -12.320 1.00 89.12 88 THR A C 1
ATOM 713 O O . THR A 1 88 ? 15.912 -13.921 -12.667 1.00 89.12 88 THR A O 1
ATOM 716 N N . GLU A 1 89 ? 16.095 -16.090 -13.184 1.00 87.88 89 GLU A N 1
ATOM 717 C CA . GLU A 1 89 ? 15.555 -15.925 -14.546 1.00 87.88 89 GLU A CA 1
ATOM 718 C C . GLU A 1 89 ? 14.044 -15.621 -14.550 1.00 87.88 89 GLU A C 1
ATOM 720 O O . GLU A 1 89 ? 13.563 -14.917 -15.432 1.00 87.88 89 GLU A O 1
ATOM 725 N N . GLU A 1 90 ? 13.304 -16.116 -13.552 1.00 85.19 90 GLU A N 1
ATOM 726 C CA . GLU A 1 90 ? 11.844 -15.965 -13.437 1.00 85.19 90 GLU A CA 1
ATOM 727 C C . GLU A 1 90 ? 11.427 -14.742 -12.601 1.00 85.19 90 GLU A C 1
ATOM 729 O O . GLU A 1 90 ? 10.357 -14.173 -12.815 1.00 85.19 90 GLU A O 1
ATOM 734 N N . PHE A 1 91 ? 12.257 -14.338 -11.635 1.00 84.81 91 PHE A N 1
ATOM 735 C CA . PHE A 1 91 ? 11.929 -13.305 -10.649 1.00 84.81 91 PHE A CA 1
ATOM 736 C C . PHE A 1 91 ? 12.993 -12.211 -10.594 1.00 84.81 91 PHE A C 1
ATOM 738 O O . PHE A 1 91 ? 14.189 -12.493 -10.489 1.00 84.81 91 PHE A O 1
ATOM 745 N N . GLU A 1 92 ? 12.553 -10.955 -10.563 1.00 88.19 92 GLU A N 1
ATOM 746 C CA . GLU A 1 92 ? 13.415 -9.831 -10.196 1.00 88.19 92 GLU A CA 1
ATOM 747 C C . GLU A 1 92 ? 13.669 -9.790 -8.684 1.00 88.19 92 GLU A C 1
ATOM 749 O O . GLU A 1 92 ? 12.874 -10.292 -7.886 1.00 88.19 92 GLU A O 1
ATOM 754 N N . GLU A 1 93 ? 14.787 -9.177 -8.276 1.00 92.88 93 GLU A N 1
ATOM 755 C CA . GLU A 1 93 ? 15.068 -9.013 -6.848 1.00 92.88 93 GLU A CA 1
ATOM 756 C C . GLU A 1 93 ? 14.031 -8.087 -6.206 1.00 92.88 93 GLU A C 1
ATOM 758 O O . GLU A 1 93 ? 13.853 -6.940 -6.620 1.00 92.88 93 GLU A O 1
ATOM 763 N N . THR A 1 94 ? 13.399 -8.554 -5.131 1.00 93.31 94 THR A N 1
ATOM 764 C CA . THR A 1 94 ? 12.500 -7.739 -4.315 1.00 93.31 94 THR A CA 1
ATOM 765 C C . THR A 1 94 ? 12.871 -7.849 -2.849 1.00 93.31 94 THR A C 1
ATOM 767 O O . THR A 1 94 ? 13.283 -8.902 -2.357 1.00 93.31 94 THR A O 1
ATOM 770 N N . ARG A 1 95 ? 12.681 -6.754 -2.114 1.00 94.81 95 ARG A N 1
ATOM 771 C CA . ARG A 1 95 ? 12.840 -6.730 -0.661 1.00 94.81 95 ARG A CA 1
ATOM 772 C C . ARG A 1 95 ? 11.632 -6.048 -0.033 1.00 94.81 95 ARG A C 1
ATOM 774 O O . ARG A 1 95 ? 11.187 -5.032 -0.568 1.00 94.81 95 ARG A O 1
ATOM 781 N N . PRO A 1 96 ? 11.134 -6.539 1.113 1.00 95.06 96 PRO A N 1
ATOM 782 C CA . PRO A 1 96 ? 10.057 -5.876 1.828 1.00 95.06 96 PRO A CA 1
ATOM 783 C C . PRO A 1 96 ? 10.430 -4.439 2.192 1.00 95.06 96 PRO A C 1
ATOM 785 O O . PRO A 1 96 ? 11.514 -4.162 2.722 1.00 95.06 96 PRO A O 1
ATOM 788 N N . THR A 1 97 ? 9.512 -3.515 1.938 1.00 96.25 97 THR A N 1
ATOM 789 C CA . THR A 1 97 ? 9.725 -2.097 2.198 1.00 96.25 97 THR A CA 1
ATOM 790 C C . THR A 1 97 ? 9.645 -1.833 3.698 1.00 96.25 97 THR A C 1
ATOM 792 O O . THR A 1 97 ? 8.564 -1.828 4.285 1.00 96.25 97 THR A O 1
ATOM 795 N N . LYS A 1 98 ? 10.791 -1.547 4.332 1.00 96.12 98 LYS A N 1
ATOM 796 C CA . LYS A 1 98 ? 10.873 -1.276 5.783 1.00 96.12 98 LYS A CA 1
ATOM 797 C C . LYS A 1 98 ? 9.867 -0.226 6.254 1.00 96.12 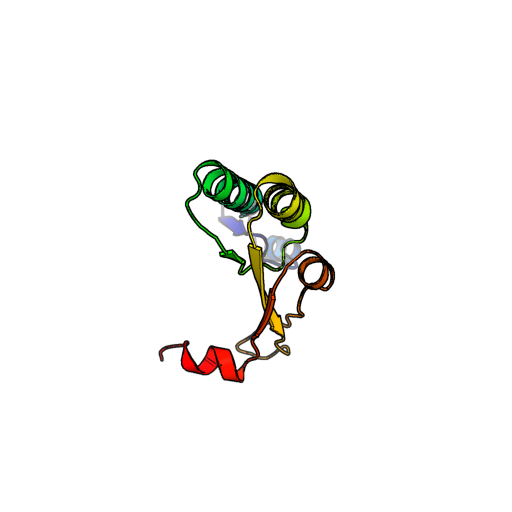98 LYS A C 1
ATOM 799 O O . LYS A 1 98 ? 9.250 -0.391 7.297 1.00 96.12 98 LYS A O 1
ATOM 804 N N . ARG A 1 99 ? 9.677 0.847 5.482 1.00 96.94 99 ARG A N 1
ATOM 805 C CA . ARG A 1 99 ? 8.733 1.912 5.843 1.00 96.94 99 ARG A CA 1
ATOM 806 C C . ARG A 1 99 ? 7.287 1.410 5.914 1.00 96.94 99 ARG A C 1
ATOM 808 O O . ARG A 1 99 ? 6.585 1.785 6.841 1.00 96.94 99 ARG A O 1
ATOM 815 N N . LEU A 1 100 ? 6.872 0.537 4.995 1.00 97.06 100 LEU A N 1
ATOM 816 C CA . LEU A 1 100 ? 5.537 -0.070 5.016 1.00 97.06 100 LEU A CA 1
ATOM 817 C C . LEU A 1 100 ? 5.385 -1.082 6.151 1.00 97.06 100 LEU A C 1
ATOM 819 O O . LEU A 1 100 ? 4.325 -1.136 6.764 1.00 97.06 100 LEU A O 1
ATOM 823 N N . ILE A 1 101 ? 6.451 -1.810 6.499 1.00 96.00 101 ILE A N 1
ATOM 824 C CA . ILE A 1 101 ? 6.461 -2.673 7.690 1.00 96.00 101 ILE A CA 1
ATOM 825 C C . ILE A 1 101 ? 6.121 -1.858 8.942 1.00 96.00 101 ILE A C 1
ATOM 827 O O . ILE A 1 101 ? 5.258 -2.260 9.709 1.00 96.00 101 ILE A O 1
ATOM 831 N N . TYR A 1 102 ? 6.743 -0.693 9.132 1.00 96.06 102 TYR A N 1
ATOM 832 C CA . TYR A 1 102 ? 6.470 0.142 10.309 1.00 96.06 102 TYR A CA 1
ATOM 833 C C . TYR A 1 102 ? 5.133 0.891 10.246 1.00 96.06 102 TYR A C 1
ATOM 835 O O . TYR A 1 102 ? 4.544 1.179 11.285 1.00 96.06 102 TYR A O 1
ATOM 843 N N . ALA A 1 103 ? 4.660 1.223 9.046 1.00 96.50 103 ALA A N 1
ATOM 844 C CA . ALA A 1 103 ? 3.431 1.989 8.853 1.00 96.50 103 ALA A CA 1
ATOM 845 C C . ALA A 1 103 ? 2.147 1.142 8.933 1.00 96.50 103 ALA A C 1
ATOM 847 O O . ALA A 1 103 ? 1.057 1.702 8.880 1.00 96.50 103 ALA A O 1
ATOM 848 N N . THR A 1 104 ? 2.236 -0.184 9.062 1.00 97.25 104 THR A N 1
ATOM 849 C CA . THR A 1 104 ? 1.077 -1.098 9.022 1.00 97.25 104 THR A CA 1
ATOM 850 C C . THR A 1 104 ? 0.898 -1.888 10.317 1.00 97.25 104 THR A C 1
ATOM 852 O O . THR A 1 104 ? 1.772 -1.893 11.182 1.00 97.25 104 THR A O 1
ATOM 855 N N . ASP A 1 105 ? -0.266 -2.519 10.487 1.00 97.75 105 ASP A N 1
ATOM 856 C CA . ASP A 1 105 ? -0.634 -3.236 11.717 1.00 97.75 105 ASP A CA 1
ATOM 857 C C . ASP A 1 105 ? -0.178 -4.697 11.706 1.00 97.75 105 ASP A C 1
ATOM 859 O O . ASP A 1 105 ? 0.166 -5.253 12.747 1.00 97.75 105 ASP A O 1
ATOM 863 N N . LEU A 1 106 ? -0.201 -5.317 10.527 1.00 96.69 106 LEU A N 1
ATOM 864 C CA . LEU A 1 106 ? 0.171 -6.709 10.296 1.00 96.69 106 LEU A CA 1
ATOM 865 C C . LEU A 1 106 ? 1.086 -6.783 9.079 1.00 96.69 106 LEU A C 1
ATOM 867 O O . LEU A 1 106 ? 0.935 -6.002 8.139 1.00 96.69 106 LEU A O 1
ATOM 871 N N . GLN A 1 107 ? 2.025 -7.726 9.085 1.00 96.38 107 GLN A N 1
ATOM 872 C CA . GLN A 1 107 ? 2.957 -7.907 7.981 1.00 96.38 107 GLN A CA 1
ATOM 873 C C . GLN A 1 107 ? 3.100 -9.378 7.624 1.00 96.38 107 GLN A C 1
ATOM 875 O O . GLN A 1 107 ? 3.325 -10.229 8.486 1.00 96.38 107 GLN A O 1
ATOM 880 N N . ARG A 1 108 ? 3.054 -9.654 6.324 1.00 95.44 108 ARG A N 1
ATOM 881 C CA . ARG A 1 108 ? 3.413 -10.940 5.742 1.00 95.44 108 ARG A CA 1
ATOM 882 C C . ARG A 1 108 ? 4.460 -10.715 4.666 1.00 95.44 108 ARG A C 1
ATOM 884 O O . ARG A 1 108 ? 4.325 -9.823 3.834 1.00 95.44 108 ARG A O 1
ATOM 891 N N . VAL A 1 109 ? 5.509 -11.525 4.683 1.00 94.81 109 VAL A N 1
ATOM 892 C CA . VAL A 1 109 ? 6.524 -11.524 3.631 1.00 94.81 109 VAL A CA 1
ATOM 893 C C . VAL A 1 109 ? 6.417 -12.835 2.882 1.00 94.81 109 VAL A C 1
ATOM 895 O O . VAL A 1 109 ? 6.576 -13.889 3.489 1.00 94.81 109 VAL A O 1
ATOM 898 N N . LEU A 1 110 ? 6.137 -12.752 1.586 1.00 93.94 110 LEU A N 1
ATOM 899 C CA . LEU A 1 110 ? 6.085 -13.903 0.698 1.00 93.94 110 LEU A CA 1
ATOM 900 C C . LEU A 1 110 ? 7.448 -14.111 0.040 1.00 93.94 110 LEU A C 1
ATOM 902 O O . LEU A 1 110 ? 8.074 -13.166 -0.452 1.00 93.94 110 LEU A O 1
ATOM 906 N N . VAL A 1 111 ? 7.900 -15.359 0.033 1.00 93.25 111 VAL A N 1
ATOM 907 C CA . VAL A 1 111 ? 9.118 -15.799 -0.653 1.00 93.25 111 VAL A CA 1
ATOM 908 C C . VAL A 1 111 ? 8.770 -16.628 -1.888 1.00 93.25 111 VAL A C 1
ATOM 910 O O . VAL A 1 111 ? 7.615 -16.979 -2.124 1.00 93.25 111 VAL A O 1
ATOM 913 N N . VAL A 1 112 ? 9.779 -16.977 -2.688 1.00 90.56 112 VAL A N 1
ATOM 914 C CA . VAL A 1 112 ? 9.597 -17.739 -3.937 1.00 90.56 112 VAL A CA 1
ATOM 915 C C . VAL A 1 112 ? 8.801 -19.034 -3.724 1.00 90.56 112 VAL A C 1
ATOM 917 O O . VAL A 1 112 ? 7.907 -19.330 -4.512 1.00 90.56 112 VAL A O 1
ATOM 920 N N . SER A 1 113 ? 9.073 -19.790 -2.654 1.00 90.75 113 SER A N 1
ATOM 921 C CA . SER A 1 113 ? 8.342 -21.034 -2.365 1.00 90.75 113 SER A CA 1
ATOM 922 C C . SER A 1 113 ? 6.859 -20.814 -2.073 1.00 90.75 113 SER A C 1
ATOM 924 O O . SER A 1 113 ? 6.064 -21.705 -2.351 1.00 90.75 113 SER A O 1
ATOM 926 N N . ASP A 1 114 ? 6.480 -19.648 -1.544 1.00 91.75 114 ASP A N 1
ATOM 927 C CA . ASP A 1 114 ? 5.074 -19.323 -1.302 1.00 91.75 114 ASP A CA 1
ATOM 928 C C . ASP A 1 114 ? 4.361 -19.060 -2.628 1.00 91.75 114 ASP A C 1
ATOM 930 O O . ASP A 1 114 ? 3.269 -19.576 -2.850 1.00 91.75 114 ASP A O 1
ATOM 934 N N . ILE A 1 115 ? 5.004 -18.306 -3.528 1.00 88.00 115 ILE A N 1
ATOM 935 C CA . ILE A 1 115 ? 4.428 -17.883 -4.812 1.00 88.00 115 ILE A CA 1
ATOM 936 C C . ILE A 1 115 ? 4.317 -19.024 -5.812 1.00 88.00 115 ILE A C 1
ATOM 938 O O . ILE A 1 115 ? 3.331 -19.086 -6.542 1.00 88.00 115 ILE A O 1
ATOM 942 N N . LYS A 1 116 ? 5.267 -19.964 -5.813 1.00 85.69 116 LYS A N 1
ATOM 943 C CA . LYS A 1 116 ? 5.232 -21.124 -6.717 1.00 85.69 116 LYS A CA 1
ATOM 944 C C . LYS A 1 116 ? 3.962 -21.968 -6.587 1.00 85.69 116 LYS A C 1
ATOM 946 O O . LYS A 1 116 ? 3.568 -22.591 -7.558 1.00 85.69 116 LYS A O 1
ATOM 951 N N . ASN A 1 117 ? 3.280 -21.942 -5.441 1.00 83.00 117 ASN A N 1
ATOM 952 C CA . ASN A 1 117 ? 2.000 -22.642 -5.278 1.00 83.00 117 ASN A CA 1
ATOM 953 C C . ASN A 1 117 ? 0.824 -21.963 -6.010 1.00 83.00 117 ASN A C 1
ATOM 955 O O . ASN A 1 117 ? -0.249 -22.553 -6.105 1.00 83.00 117 ASN A O 1
ATOM 959 N N . PHE A 1 118 ? 1.000 -20.723 -6.477 1.00 81.62 118 PHE A N 1
ATOM 960 C CA . PHE A 1 118 ? -0.039 -19.908 -7.116 1.00 81.62 118 PHE A CA 1
ATOM 961 C C . PHE A 1 118 ? 0.217 -19.642 -8.603 1.00 81.62 118 PHE A C 1
ATOM 963 O O . PHE A 1 118 ? -0.691 -19.183 -9.296 1.00 81.62 118 PHE A O 1
ATOM 970 N N . VAL A 1 119 ? 1.429 -19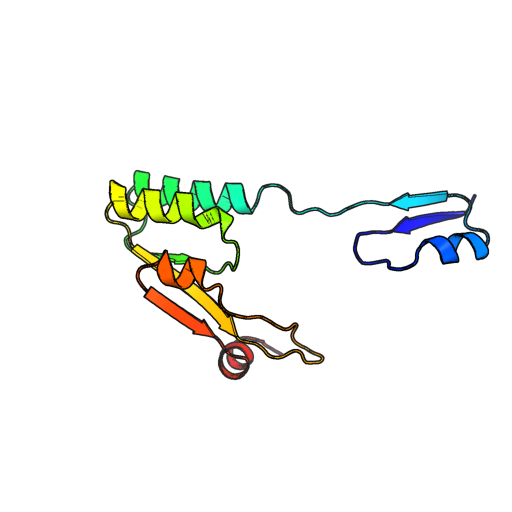.907 -9.099 1.00 76.19 119 VAL A N 1
ATOM 971 C CA . VAL A 1 119 ? 1.728 -19.851 -10.534 1.00 76.19 119 VAL A CA 1
ATOM 972 C C . VAL A 1 119 ? 1.223 -21.158 -11.141 1.00 76.19 119 VAL A C 1
ATOM 974 O O . VAL A 1 119 ? 1.778 -22.219 -10.879 1.00 76.19 119 VAL A O 1
ATOM 977 N N . LEU A 1 120 ? 0.103 -21.085 -11.862 1.00 57.03 120 LEU A N 1
ATOM 978 C CA . LEU A 1 120 ? -0.429 -22.208 -12.630 1.00 57.03 120 LEU A CA 1
ATOM 979 C C . LEU A 1 120 ? 0.405 -22.346 -13.911 1.00 57.03 120 LEU A C 1
ATOM 981 O O . LEU A 1 120 ? 0.538 -21.361 -14.639 1.00 57.03 120 LEU A O 1
ATOM 985 N N . ASP A 1 121 ? 0.957 -23.540 -14.138 1.00 61.22 121 ASP A N 1
ATOM 986 C CA . ASP A 1 121 ? 1.637 -23.922 -15.386 1.00 61.22 121 ASP A CA 1
ATOM 987 C C . ASP A 1 121 ? 0.687 -23.902 -16.600 1.00 61.22 121 ASP A C 1
ATOM 989 O O . ASP A 1 121 ? -0.497 -24.301 -16.448 1.00 61.22 121 ASP A O 1
#

Sequence (121 aa):
MRKIKIDDRVENFKELSRLGIDEIVYQRSREKGIDVMIAIDIINGALNNKYDTAILLSSDTDLVPAIDFVRNNYNKRIEYIGFSMPKTEEFEETRPTKRLIYATDLQRVLVVSDIKNFVLD

Secondary structure (DSSP, 8-state):
--EEEE-TT-TTGGGGGGGT-SEEEE------SHHHHHHHHHHHHHHTT--SEEEE----GGGHHHHHHHHHHH--EEEEEEE-B---SS---B---HHHHHHSSEEEEE-HHHHTTT---

Radius of gyration: 20.26 Å; chains: 1; bounding box: 41×33×58 Å

pLDDT: mean 88.04, std 11.86, range [57.03, 98.56]